Protein AF-A0A2K3KS05-F1 (afdb_monomer_lite)

Foldseek 3Di:
DDDDDCPVVVCVVVDDDDDPCPCPPPDDDDDLVVLQVCQVPVDPDDDPSRSVVVVVD

Structure (mmCIF, N/CA/C/O backbone):
data_AF-A0A2K3KS05-F1
#
_entry.id   AF-A0A2K3KS05-F1
#
loop_
_atom_site.group_PDB
_atom_site.id
_atom_site.type_symbol
_atom_site.label_atom_id
_atom_site.label_alt_id
_atom_site.label_comp_id
_atom_site.label_asym_id
_atom_site.label_entity_id
_atom_site.label_seq_id
_atom_site.pdbx_PDB_ins_code
_atom_site.Cartn_x
_atom_site.Cartn_y
_atom_site.Cartn_z
_atom_site.occupancy
_atom_site.B_iso_or_equiv
_atom_site.auth_seq_id
_atom_site.auth_comp_id
_atom_site.auth_asym_id
_atom_site.auth_atom_id
_atom_site.pdbx_PDB_model_num
ATOM 1 N N . MET A 1 1 ? 7.296 8.234 -3.878 1.00 73.06 1 MET A N 1
ATOM 2 C CA . MET A 1 1 ? 5.943 8.411 -4.452 1.00 73.06 1 MET A CA 1
ATOM 3 C C . MET A 1 1 ? 5.122 9.320 -3.553 1.00 73.06 1 MET A C 1
ATOM 5 O O . MET A 1 1 ? 5.511 9.516 -2.406 1.00 73.06 1 MET A O 1
ATOM 9 N N . GLY A 1 2 ? 3.990 9.815 -4.055 1.00 83.00 2 GLY A N 1
ATOM 10 C CA . GLY A 1 2 ? 3.074 10.686 -3.318 1.00 83.00 2 GLY A CA 1
ATOM 11 C C . GLY A 1 2 ? 3.281 12.165 -3.633 1.00 83.00 2 GLY A C 1
ATOM 12 O O . GLY A 1 2 ? 3.999 12.519 -4.568 1.00 83.00 2 GLY A O 1
ATOM 13 N N . VAL A 1 3 ? 2.628 13.017 -2.849 1.00 89.56 3 VAL A N 1
ATOM 14 C CA . VAL A 1 3 ? 2.730 14.475 -2.965 1.00 89.56 3 VAL A CA 1
ATOM 15 C C . VAL A 1 3 ? 4.089 14.931 -2.422 1.00 89.56 3 VAL A C 1
ATOM 17 O O . VAL A 1 3 ? 4.530 14.466 -1.370 1.00 89.56 3 VAL A O 1
ATOM 20 N N . GLY A 1 4 ? 4.777 15.804 -3.163 1.00 88.88 4 GLY A N 1
ATOM 21 C CA . GLY A 1 4 ? 6.054 16.388 -2.741 1.00 88.88 4 GLY A CA 1
ATOM 22 C C . GLY A 1 4 ? 5.911 17.360 -1.562 1.00 88.88 4 GLY A C 1
ATOM 23 O O . GLY A 1 4 ? 4.807 17.664 -1.123 1.00 88.88 4 GLY A O 1
ATOM 24 N N . GLY A 1 5 ? 7.039 17.867 -1.057 1.00 86.12 5 GLY A N 1
ATOM 25 C CA . GLY A 1 5 ? 7.054 18.936 -0.049 1.00 86.12 5 GLY A CA 1
ATOM 26 C C . GLY A 1 5 ? 6.593 18.509 1.349 1.00 86.12 5 GLY A C 1
ATOM 27 O O . GLY A 1 5 ? 5.647 19.084 1.875 1.00 86.12 5 GLY A O 1
ATOM 28 N N . ASN A 1 6 ? 7.253 17.512 1.955 1.00 89.62 6 ASN A N 1
ATOM 29 C CA . ASN A 1 6 ? 7.031 17.055 3.344 1.00 89.62 6 ASN A CA 1
ATOM 30 C C . ASN A 1 6 ? 5.563 16.751 3.703 1.00 89.62 6 ASN A C 1
ATOM 32 O O . ASN A 1 6 ? 5.184 16.747 4.873 1.00 89.62 6 ASN A O 1
ATOM 36 N N . PHE A 1 7 ? 4.727 16.468 2.702 1.00 93.00 7 PHE A N 1
ATOM 37 C CA . PHE A 1 7 ? 3.294 16.240 2.870 1.00 93.00 7 PHE A CA 1
ATOM 38 C C . PHE A 1 7 ? 2.991 15.177 3.935 1.00 93.00 7 PHE A C 1
ATOM 40 O O . PHE A 1 7 ? 2.148 15.369 4.808 1.00 93.00 7 PHE A O 1
ATOM 47 N N . TRP A 1 8 ? 3.736 14.070 3.906 1.00 91.88 8 TRP A N 1
ATOM 48 C CA . TRP A 1 8 ? 3.586 12.996 4.882 1.00 91.88 8 TRP A CA 1
ATOM 49 C C . TRP A 1 8 ? 4.014 13.404 6.295 1.00 91.88 8 TRP A C 1
ATOM 51 O O . TRP A 1 8 ? 3.413 12.926 7.251 1.00 91.88 8 TRP A O 1
ATOM 61 N N . ASP A 1 9 ? 4.996 14.300 6.448 1.00 93.94 9 ASP A N 1
ATOM 62 C CA . ASP A 1 9 ? 5.419 14.797 7.763 1.00 93.94 9 ASP A CA 1
ATOM 63 C C . ASP A 1 9 ? 4.334 15.646 8.420 1.00 93.94 9 ASP A C 1
ATOM 65 O O . ASP A 1 9 ? 4.090 15.509 9.617 1.00 93.94 9 ASP A O 1
ATOM 69 N N . LEU A 1 10 ? 3.634 16.461 7.627 1.00 94.81 10 LEU A N 1
ATOM 70 C CA . LEU A 1 10 ? 2.504 17.260 8.095 1.00 94.81 10 LEU A CA 1
ATOM 71 C C . LEU A 1 10 ? 1.335 16.385 8.577 1.00 94.81 10 LEU A C 1
ATOM 73 O O . LEU A 1 10 ? 0.620 16.768 9.500 1.00 94.81 10 LEU A O 1
ATOM 77 N N . LEU A 1 11 ? 1.158 15.196 7.992 1.00 94.56 11 LEU A N 1
ATOM 78 C CA . LEU A 1 11 ? 0.095 14.263 8.373 1.00 94.56 11 LEU A CA 1
ATOM 79 C C . LEU A 1 11 ? 0.452 13.340 9.548 1.00 94.56 11 LEU A C 1
ATOM 81 O O . LEU A 1 11 ? -0.454 12.732 10.120 1.00 94.56 11 LEU A O 1
ATOM 85 N N . LYS A 1 12 ? 1.729 13.247 9.948 1.00 93.81 12 LYS A N 1
ATOM 86 C CA . LYS A 1 12 ? 2.177 12.378 11.057 1.00 93.81 12 LYS A CA 1
ATOM 87 C C . LYS A 1 12 ? 1.350 12.522 12.344 1.00 93.81 12 LYS A C 1
ATOM 89 O O . LYS A 1 12 ? 1.016 11.481 12.907 1.00 93.81 12 LYS A O 1
ATOM 94 N N . PRO A 1 13 ? 0.966 13.732 12.808 1.00 96.06 13 PRO A N 1
ATOM 95 C CA . PRO A 1 13 ? 0.176 13.885 14.034 1.00 96.06 13 PRO A CA 1
ATOM 96 C C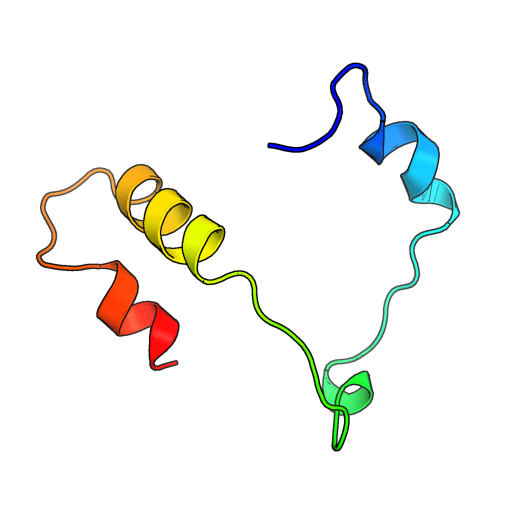 . PRO A 1 13 ? -1.209 13.226 13.986 1.00 96.06 13 PRO A C 1
ATOM 98 O O . PRO A 1 13 ? -1.806 12.982 15.031 1.00 96.06 13 PRO A O 1
ATOM 101 N N . TYR A 1 14 ? -1.727 12.934 12.791 1.00 95.44 14 TYR A N 1
ATOM 102 C CA . TYR A 1 14 ? -3.035 12.308 12.595 1.00 95.44 14 TYR A CA 1
ATOM 103 C C . TYR A 1 14 ? -2.958 10.784 12.432 1.00 95.44 14 TYR A C 1
ATOM 105 O O . TYR A 1 14 ? -3.998 10.127 12.333 1.00 95.44 14 TYR A O 1
ATOM 113 N N . ALA A 1 15 ? -1.753 10.207 12.387 1.00 94.94 15 ALA A N 1
ATOM 114 C CA . ALA A 1 15 ? -1.574 8.772 12.228 1.00 94.94 15 ALA A CA 1
ATOM 115 C C . ALA A 1 15 ? -2.058 8.012 13.474 1.00 94.94 15 ALA A C 1
ATOM 117 O O . ALA A 1 15 ? -1.826 8.427 14.610 1.00 94.94 15 ALA A O 1
ATOM 118 N N . ARG A 1 16 ? -2.717 6.869 13.256 1.00 95.75 16 ARG A N 1
ATOM 119 C CA . ARG A 1 16 ? -3.141 5.944 14.315 1.00 95.75 16 ARG A CA 1
ATOM 120 C C . ARG A 1 16 ? -2.418 4.619 14.143 1.00 95.75 16 ARG A C 1
ATOM 122 O O . ARG A 1 16 ? -2.338 4.103 13.031 1.00 95.75 16 ARG A O 1
ATOM 129 N N . ASN A 1 17 ? -1.912 4.083 15.248 1.00 94.62 17 ASN A N 1
ATOM 130 C CA . ASN A 1 17 ? -1.303 2.761 15.279 1.00 94.62 17 ASN A CA 1
ATOM 131 C C . ASN A 1 17 ? -2.378 1.743 15.647 1.00 94.62 17 ASN A C 1
ATOM 133 O O . ASN A 1 17 ? -2.914 1.784 16.750 1.00 94.62 17 ASN A O 1
ATOM 137 N N . GLU A 1 18 ? -2.675 0.843 14.718 1.00 95.44 18 GLU A N 1
ATOM 138 C CA . GLU A 1 18 ? -3.662 -0.219 14.889 1.00 95.44 18 GLU A CA 1
ATOM 139 C C . GLU A 1 18 ? -2.957 -1.583 14.905 1.00 95.44 18 GLU A C 1
ATOM 141 O O . GLU A 1 18 ? -1.927 -1.771 14.253 1.00 95.44 18 GLU A O 1
ATOM 146 N N . GLY A 1 19 ? -3.499 -2.541 15.660 1.00 94.31 19 GLY A N 1
ATOM 147 C CA . GLY A 1 19 ? -2.980 -3.912 15.705 1.00 94.31 19 GLY A CA 1
ATOM 148 C C . GLY A 1 19 ? -3.321 -4.725 14.450 1.00 94.31 19 GLY A C 1
ATOM 149 O O . GLY A 1 19 ? -4.189 -4.347 13.666 1.00 94.31 19 GLY A O 1
ATOM 150 N N . PHE A 1 20 ? -2.690 -5.891 14.276 1.00 87.38 20 PHE A N 1
ATOM 151 C CA . PHE A 1 20 ? -2.889 -6.743 13.091 1.00 87.38 20 PHE A CA 1
ATOM 152 C C . PHE A 1 20 ? -4.343 -7.211 12.898 1.00 87.38 20 PHE A C 1
ATOM 154 O O . PHE A 1 20 ? -4.821 -7.296 11.767 1.00 87.38 20 PHE A O 1
ATOM 161 N N . ASP A 1 21 ? -5.077 -7.444 13.989 1.00 95.38 21 ASP A N 1
ATOM 162 C CA . ASP A 1 21 ? -6.486 -7.851 13.940 1.00 95.38 21 ASP A CA 1
ATOM 163 C C . ASP A 1 21 ? -7.439 -6.728 13.507 1.00 95.38 21 ASP A C 1
ATOM 165 O O . ASP A 1 21 ? -8.582 -7.008 13.143 1.00 95.38 21 ASP A O 1
ATOM 169 N N . PHE A 1 22 ? -6.999 -5.464 13.494 1.00 9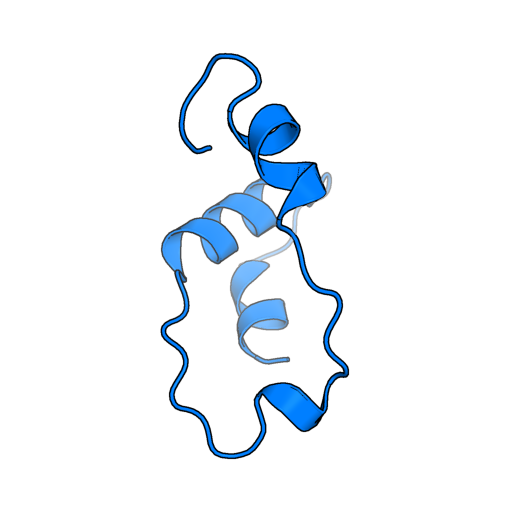6.06 22 PHE A N 1
ATOM 170 C CA . PHE A 1 22 ? -7.850 -4.331 13.118 1.00 96.06 22 PHE A CA 1
ATOM 171 C C . PHE A 1 22 ? -8.446 -4.494 11.717 1.00 96.06 22 PHE A C 1
ATOM 173 O O . PHE A 1 22 ? -9.585 -4.100 11.471 1.00 96.06 22 PHE A O 1
ATOM 180 N N . LEU A 1 23 ? -7.693 -5.099 10.796 1.00 94.56 23 LEU A N 1
ATOM 181 C CA . LEU A 1 23 ? -8.121 -5.310 9.414 1.00 94.56 23 LEU A CA 1
ATOM 182 C C . LEU A 1 23 ? -8.965 -6.577 9.219 1.00 94.56 23 LEU A C 1
ATOM 184 O O . LEU A 1 23 ? -9.465 -6.809 8.116 1.00 94.56 23 LEU A O 1
ATOM 188 N N . ARG A 1 24 ? -9.166 -7.389 10.264 1.00 96.38 24 ARG A N 1
ATOM 189 C CA . ARG A 1 24 ? -9.915 -8.644 10.166 1.00 96.38 24 ARG A CA 1
ATOM 190 C C . ARG A 1 24 ? -11.331 -8.387 9.648 1.00 96.38 24 ARG A C 1
ATOM 192 O O . ARG A 1 24 ? -12.044 -7.513 10.137 1.00 96.38 24 ARG A O 1
ATOM 199 N N . ASN A 1 25 ? -11.739 -9.169 8.647 1.00 96.62 25 ASN A N 1
ATOM 200 C CA . ASN A 1 25 ? -13.040 -9.078 7.971 1.00 96.62 25 ASN A CA 1
ATOM 201 C C . ASN A 1 25 ? -13.317 -7.739 7.252 1.00 96.62 25 ASN A C 1
ATOM 203 O O . ASN A 1 25 ? -14.468 -7.451 6.917 1.00 96.62 25 ASN A O 1
ATOM 207 N N . LYS A 1 26 ? -12.294 -6.916 6.982 1.00 96.56 26 LYS A N 1
ATOM 208 C CA . LYS A 1 26 ? -12.428 -5.708 6.154 1.00 96.56 26 LYS A CA 1
ATOM 209 C C . LYS A 1 26 ? -11.984 -5.993 4.722 1.00 96.56 26 LYS A C 1
ATOM 211 O O . LYS A 1 26 ? -11.023 -6.715 4.483 1.00 96.56 26 LYS A O 1
ATOM 216 N N . ARG A 1 27 ? -12.671 -5.385 3.753 1.00 96.56 27 ARG A N 1
ATOM 217 C CA . ARG A 1 27 ? -12.202 -5.346 2.361 1.00 96.56 27 ARG A CA 1
ATOM 218 C C . ARG A 1 27 ? -11.184 -4.218 2.237 1.00 96.56 27 ARG A C 1
ATOM 220 O O . ARG A 1 27 ? -11.520 -3.073 2.528 1.00 96.56 27 ARG A O 1
ATOM 227 N N . VAL A 1 28 ? -9.969 -4.547 1.814 1.00 94.50 28 VAL A N 1
ATOM 228 C CA . VAL A 1 28 ? -8.866 -3.596 1.640 1.00 94.50 28 VAL A CA 1
ATOM 229 C C . VAL A 1 28 ? -8.422 -3.640 0.183 1.00 94.50 28 VAL A C 1
ATOM 231 O O . VAL A 1 28 ? -8.160 -4.714 -0.351 1.00 94.50 28 VAL A O 1
ATOM 234 N N . ALA A 1 29 ? -8.365 -2.479 -0.468 1.00 96.19 29 ALA A N 1
ATOM 235 C CA . ALA A 1 29 ? -7.779 -2.361 -1.797 1.00 96.19 29 ALA A CA 1
ATOM 236 C C . ALA A 1 29 ? -6.250 -2.292 -1.673 1.00 96.19 29 ALA A C 1
ATOM 238 O O . ALA A 1 29 ? -5.733 -1.533 -0.855 1.00 96.19 29 ALA A O 1
ATOM 239 N N . ILE A 1 30 ? -5.541 -3.079 -2.482 1.00 93.06 30 ILE A N 1
ATOM 240 C CA . ILE A 1 30 ? -4.075 -3.150 -2.487 1.00 93.06 30 ILE A CA 1
ATOM 241 C C . ILE A 1 30 ? -3.567 -2.568 -3.806 1.00 93.06 30 ILE A C 1
ATOM 243 O O . ILE A 1 30 ? -3.977 -3.006 -4.881 1.00 93.06 30 ILE A O 1
ATOM 247 N N . ASP A 1 31 ? -2.649 -1.605 -3.729 1.00 94.38 31 ASP A N 1
ATOM 248 C CA . ASP A 1 31 ? -1.936 -1.095 -4.900 1.00 94.38 31 A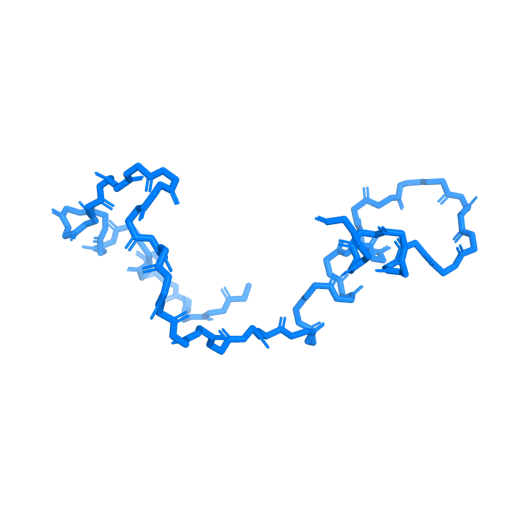SP A CA 1
ATOM 249 C C . ASP A 1 31 ? -0.776 -2.035 -5.272 1.00 94.38 31 ASP A C 1
ATOM 251 O O . ASP A 1 31 ? 0.359 -1.896 -4.806 1.00 94.38 31 ASP A O 1
ATOM 255 N N . LEU A 1 32 ? -1.072 -3.010 -6.136 1.00 94.12 32 LEU A N 1
ATOM 256 C CA . LEU A 1 32 ? -0.077 -3.958 -6.645 1.00 94.12 32 LEU A CA 1
ATOM 257 C C . LEU A 1 32 ? 0.985 -3.296 -7.533 1.00 94.12 32 LEU A C 1
ATOM 259 O O . LEU A 1 32 ? 2.094 -3.823 -7.647 1.00 94.12 32 LEU A O 1
ATOM 263 N N . SER A 1 33 ? 0.678 -2.150 -8.151 1.00 93.00 33 SER A N 1
ATOM 264 C CA . SER A 1 33 ? 1.630 -1.459 -9.025 1.00 93.00 33 SER A CA 1
ATOM 265 C C . SER A 1 33 ? 2.834 -0.967 -8.224 1.00 93.00 33 SER A C 1
ATOM 267 O O . SER A 1 33 ? 3.982 -1.176 -8.629 1.00 93.00 33 SER A O 1
ATOM 269 N N . PHE A 1 34 ? 2.582 -0.429 -7.027 1.00 91.38 34 PHE A N 1
ATOM 270 C CA . PHE A 1 34 ? 3.642 -0.018 -6.121 1.00 91.38 34 PHE A CA 1
ATOM 271 C C . PHE A 1 34 ? 4.477 -1.199 -5.640 1.00 91.38 34 PHE A C 1
ATOM 273 O O . PHE A 1 34 ? 5.706 -1.129 -5.679 1.00 91.38 34 PHE A O 1
ATOM 280 N N . TRP A 1 35 ? 3.834 -2.295 -5.225 1.00 91.31 35 TRP A N 1
ATOM 281 C CA . TRP A 1 35 ? 4.548 -3.477 -4.744 1.00 91.31 35 TRP A CA 1
ATOM 282 C C . TRP A 1 35 ? 5.493 -4.029 -5.807 1.00 91.31 35 TRP A C 1
ATOM 284 O O . TRP A 1 35 ? 6.665 -4.253 -5.515 1.00 91.31 35 TRP A O 1
ATOM 294 N N . ILE A 1 36 ? 5.053 -4.188 -7.054 1.00 92.00 36 ILE A N 1
ATOM 295 C CA . ILE A 1 36 ? 5.921 -4.705 -8.122 1.00 92.00 36 ILE A CA 1
ATOM 296 C C . ILE A 1 36 ? 7.161 -3.814 -8.310 1.00 92.00 36 ILE A C 1
ATOM 298 O O . ILE A 1 36 ? 8.286 -4.321 -8.346 1.00 92.00 36 ILE A O 1
ATOM 302 N N . VAL A 1 37 ? 6.977 -2.490 -8.373 1.00 91.69 37 VAL A N 1
ATOM 303 C CA . VAL A 1 37 ? 8.078 -1.527 -8.550 1.00 91.69 37 VAL A CA 1
ATOM 304 C C . VAL A 1 37 ? 9.017 -1.513 -7.342 1.00 91.69 37 VAL A C 1
ATOM 306 O O . VAL A 1 37 ? 10.236 -1.532 -7.513 1.00 91.69 37 VAL A O 1
ATOM 309 N N . GLN A 1 38 ? 8.476 -1.521 -6.121 1.00 89.50 38 GLN A N 1
ATOM 310 C CA . GLN A 1 38 ? 9.269 -1.529 -4.893 1.00 89.50 38 GLN A CA 1
ATOM 311 C C . GLN A 1 38 ? 10.197 -2.748 -4.842 1.00 89.50 38 GLN A C 1
ATOM 313 O O . GLN A 1 38 ? 11.379 -2.595 -4.545 1.00 89.50 38 GLN A O 1
ATOM 318 N N . HIS A 1 39 ? 9.697 -3.943 -5.164 1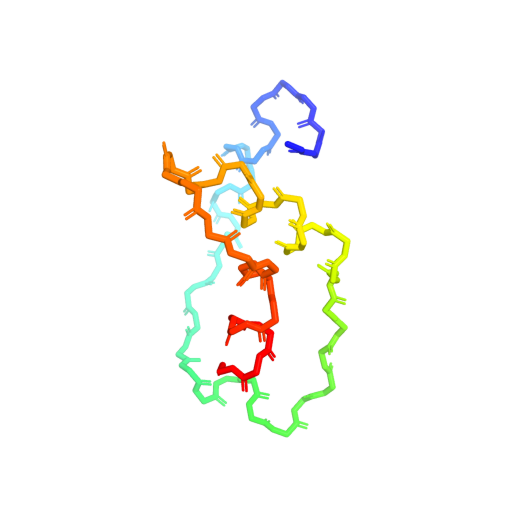.00 86.19 39 HIS A N 1
ATOM 319 C CA . HIS A 1 39 ? 10.497 -5.171 -5.090 1.00 86.19 39 HIS A CA 1
ATOM 320 C C . HIS A 1 39 ? 11.588 -5.227 -6.147 1.00 86.19 39 HIS A C 1
ATOM 322 O O . HIS A 1 39 ? 12.708 -5.638 -5.845 1.00 86.19 39 HIS A O 1
ATOM 328 N N . ASN A 1 40 ? 11.285 -4.776 -7.363 1.00 85.06 40 ASN A N 1
ATOM 329 C CA . ASN A 1 40 ? 12.294 -4.681 -8.411 1.00 85.06 40 ASN A CA 1
ATOM 330 C C . ASN A 1 40 ? 13.431 -3.719 -8.016 1.00 85.06 40 ASN A C 1
ATOM 332 O O . ASN A 1 40 ? 14.575 -3.965 -8.379 1.00 85.06 40 ASN A O 1
ATOM 336 N N . ASN A 1 41 ? 13.136 -2.671 -7.239 1.00 87.19 41 ASN A N 1
ATOM 337 C CA . ASN A 1 41 ? 14.131 -1.687 -6.799 1.00 87.19 41 ASN A CA 1
ATOM 338 C C . ASN A 1 41 ? 14.838 -2.044 -5.477 1.00 87.19 41 ASN A C 1
ATOM 340 O O . ASN A 1 41 ? 15.939 -1.562 -5.222 1.00 87.19 41 ASN A O 1
ATOM 344 N N . ALA A 1 42 ? 14.220 -2.848 -4.607 1.00 86.94 42 ALA A N 1
ATOM 345 C CA . ALA A 1 42 ? 14.766 -3.172 -3.287 1.00 86.94 42 ALA A CA 1
ATOM 346 C C . ALA A 1 42 ? 15.877 -4.237 -3.329 1.00 86.94 42 ALA A C 1
ATOM 348 O O . ALA A 1 42 ? 16.731 -4.280 -2.440 1.00 86.94 42 ALA A O 1
ATOM 349 N N . ILE A 1 43 ? 15.874 -5.107 -4.341 1.00 84.19 43 ILE A N 1
ATOM 350 C CA . ILE A 1 43 ? 16.827 -6.213 -4.448 1.00 84.19 43 ILE A CA 1
ATOM 351 C C . ILE A 1 43 ? 18.058 -5.761 -5.236 1.00 84.19 43 ILE A C 1
ATOM 353 O O . ILE A 1 43 ? 17.971 -5.389 -6.400 1.00 84.19 43 ILE A O 1
ATOM 357 N N . LYS A 1 44 ? 19.226 -5.827 -4.590 1.00 80.69 44 LYS A N 1
ATOM 358 C CA . LYS A 1 44 ? 20.523 -5.428 -5.171 1.00 80.69 44 LYS A CA 1
ATOM 359 C C . LYS A 1 44 ? 21.230 -6.547 -5.949 1.00 80.69 44 LYS A C 1
ATOM 361 O O . LYS A 1 44 ? 22.291 -6.321 -6.518 1.00 80.69 44 LYS A O 1
ATOM 366 N N . THR A 1 45 ? 20.674 -7.754 -5.937 1.00 85.75 45 THR A N 1
ATOM 367 C CA . THR A 1 45 ? 21.183 -8.940 -6.636 1.00 85.75 45 THR A CA 1
ATOM 368 C C . THR A 1 45 ? 20.200 -9.388 -7.715 1.00 85.75 45 THR A C 1
ATOM 370 O O . THR A 1 45 ? 19.028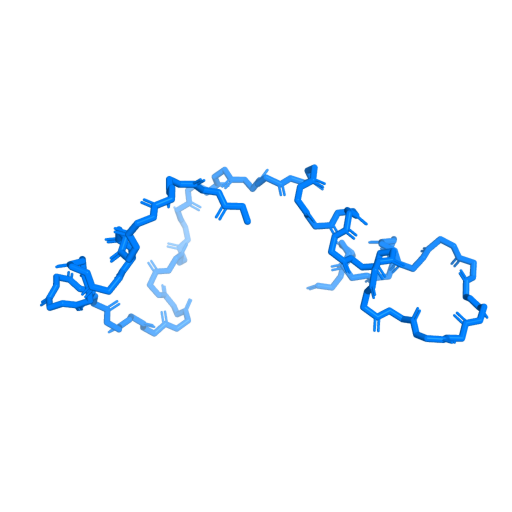 -9.015 -7.708 1.00 85.75 45 THR A O 1
ATOM 373 N N . HIS A 1 46 ? 20.653 -10.198 -8.670 1.00 83.88 46 HIS A N 1
ATOM 374 C CA . HIS A 1 46 ? 19.743 -10.724 -9.681 1.00 83.88 46 HIS A 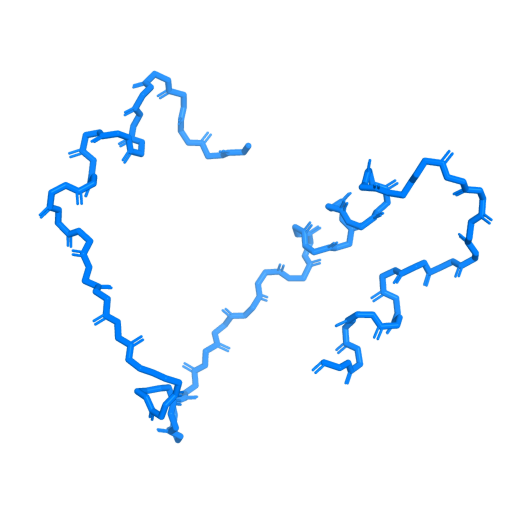CA 1
ATOM 375 C C . HIS A 1 46 ? 18.861 -11.831 -9.086 1.00 83.88 46 HIS A C 1
ATOM 377 O O . HIS A 1 46 ? 19.357 -12.881 -8.681 1.00 83.88 46 HIS A O 1
ATOM 383 N N . VAL A 1 47 ? 17.548 -11.595 -9.049 1.00 88.19 47 VAL A N 1
ATOM 384 C CA . VAL A 1 47 ? 16.533 -12.568 -8.629 1.00 88.19 47 VAL A CA 1
ATOM 385 C C . VAL A 1 47 ? 15.429 -12.583 -9.678 1.00 88.19 47 VAL A C 1
ATOM 387 O O . VAL A 1 47 ? 14.952 -11.533 -10.105 1.00 88.19 47 VAL A O 1
ATOM 390 N N . ASN A 1 48 ? 15.008 -13.774 -10.099 1.00 89.06 48 ASN A N 1
ATOM 391 C CA . ASN A 1 48 ? 13.942 -13.915 -11.084 1.00 89.06 48 ASN A CA 1
ATOM 392 C C . ASN A 1 48 ? 12.576 -13.586 -10.454 1.00 89.06 48 ASN A C 1
ATOM 394 O O . ASN A 1 48 ? 12.208 -14.184 -9.445 1.00 89.06 48 ASN A O 1
ATOM 398 N N . LYS A 1 49 ? 11.830 -12.653 -11.063 1.00 89.38 49 LYS A N 1
ATOM 399 C CA . LYS A 1 49 ? 10.458 -12.246 -10.682 1.00 89.38 49 LYS A CA 1
ATOM 400 C C . LYS A 1 49 ? 10.240 -12.115 -9.160 1.00 89.38 49 LYS A C 1
ATOM 402 O O . LYS A 1 49 ? 9.373 -12.784 -8.593 1.00 89.38 49 LYS A O 1
ATOM 407 N N . PRO A 1 50 ? 10.980 -11.228 -8.478 1.00 89.19 50 PRO A N 1
ATOM 408 C CA . PRO A 1 50 ? 10.961 -11.159 -7.018 1.00 89.19 50 PRO A CA 1
ATOM 409 C C . PRO A 1 50 ? 9.609 -10.751 -6.423 1.00 89.19 50 PRO A C 1
ATOM 411 O O . PRO A 1 50 ? 9.272 -11.160 -5.314 1.00 89.19 50 PRO A O 1
ATOM 414 N N . HIS A 1 51 ? 8.809 -9.993 -7.174 1.00 89.62 51 HIS A N 1
ATOM 415 C CA . HIS A 1 51 ? 7.469 -9.571 -6.773 1.00 89.62 51 HIS A CA 1
ATOM 416 C C . HIS A 1 51 ? 6.495 -10.748 -6.583 1.00 89.62 51 HIS A C 1
ATOM 418 O O . HIS A 1 51 ? 5.569 -10.629 -5.785 1.00 89.62 51 HIS A O 1
ATOM 424 N N . LEU A 1 52 ? 6.699 -11.892 -7.256 1.00 91.31 52 LEU A N 1
ATOM 425 C CA . LEU A 1 52 ? 5.809 -13.052 -7.111 1.00 91.31 52 LEU A CA 1
ATOM 426 C C . LEU A 1 52 ? 5.894 -13.664 -5.714 1.00 91.31 52 LEU A C 1
ATOM 428 O O . LEU A 1 52 ? 4.868 -13.992 -5.129 1.00 91.31 52 LEU A O 1
ATOM 432 N N . ARG A 1 53 ? 7.110 -13.779 -5.165 1.00 88.81 53 ARG A N 1
ATOM 433 C CA . ARG A 1 53 ? 7.320 -14.347 -3.830 1.00 88.81 53 ARG A CA 1
ATOM 434 C C . ARG A 1 53 ? 6.595 -13.530 -2.765 1.00 88.81 53 ARG A C 1
ATOM 436 O O . ARG A 1 53 ? 5.951 -14.115 -1.911 1.00 88.81 53 ARG A O 1
ATOM 443 N N . LEU A 1 54 ? 6.705 -12.205 -2.811 1.00 84.38 54 LEU A N 1
ATOM 444 C CA . LEU A 1 54 ? 6.130 -11.346 -1.776 1.00 84.38 54 LEU A CA 1
ATOM 445 C C . LEU A 1 54 ? 4.646 -11.039 -1.993 1.00 84.38 54 LEU A C 1
ATOM 447 O O . LEU A 1 54 ? 3.951 -10.773 -1.036 1.00 84.38 54 LEU A O 1
ATOM 451 N N . THR A 1 55 ? 4.130 -11.127 -3.220 1.00 91.75 55 THR A N 1
ATOM 452 C CA . THR A 1 55 ? 2.669 -11.065 -3.425 1.00 91.75 55 THR A CA 1
ATOM 453 C C . THR A 1 55 ? 1.970 -12.319 -2.887 1.00 91.75 55 THR A C 1
ATOM 455 O O . THR A 1 55 ? 0.787 -12.274 -2.566 1.00 91.75 55 THR A O 1
ATOM 458 N N . PHE A 1 56 ? 2.680 -13.449 -2.823 1.00 91.94 56 PHE A N 1
ATOM 459 C CA . PHE A 1 56 ? 2.132 -14.714 -2.336 1.00 91.94 56 PHE A CA 1
ATOM 460 C C . PHE A 1 56 ? 2.019 -14.788 -0.805 1.00 91.94 56 PHE A C 1
ATOM 462 O O . PHE A 1 56 ? 1.083 -15.414 -0.311 1.00 91.94 56 PHE A O 1
ATOM 469 N N . PHE A 1 57 ? 2.977 -14.203 -0.079 1.00 87.25 57 PHE A N 1
ATOM 470 C CA . PHE A 1 57 ? 3.038 -14.208 1.388 1.00 87.25 57 PHE A CA 1
ATOM 471 C C . PHE A 1 57 ? 2.457 -12.923 1.974 1.00 87.25 57 PHE A C 1
ATOM 473 O O . PHE A 1 57 ? 1.729 -13.030 2.983 1.00 87.25 57 PHE A O 1
#

Sequence (57 aa):
MGVGGNFWDLLKPYARNEGFDFLRNKRVAIDLSFWIVQHNNAIKTHVNKPHLRLTFF

Organism: Trifolium pratense (NCBI:txid57577)

Secondary structure (DSSP, 8-state):
---SSSHHHHHGGG-----GGGGTT------HHHHHHHHHHH--S--SSHHHHHHH-

pLDDT: mean 90.88, std 4.71, range [73.06, 96.62]

Radius of gyration: 15.32 Å; chains: 1; bounding box: 34×34×27 Å

InterPro domains:
  IPR006085 XPG, N-terminal [PF00752] (1-44)
  IPR029060 PIN-like domain superfamily [SSF88723] (6-56)